Protein AF-A0A3R7YFX9-F1 (afdb_monomer_lite)

Structure (mmCIF, N/CA/C/O backbone):
data_AF-A0A3R7YFX9-F1
#
_entry.id   AF-A0A3R7YFX9-F1
#
loop_
_atom_site.group_PDB
_atom_site.id
_atom_site.type_symbol
_atom_site.label_atom_id
_atom_site.label_alt_id
_atom_site.label_comp_id
_atom_site.label_asym_id
_atom_site.label_entity_id
_atom_site.label_seq_id
_atom_site.pdbx_PDB_ins_code
_atom_site.Cartn_x
_atom_site.Cartn_y
_atom_site.Cartn_z
_atom_site.occupancy
_atom_site.B_iso_or_equiv
_atom_site.auth_seq_id
_atom_site.auth_comp_id
_atom_site.auth_asym_id
_atom_site.auth_atom_id
_atom_site.pdbx_PDB_model_num
ATOM 1 N N . MET A 1 1 ? -36.848 30.384 18.014 1.00 46.00 1 MET A N 1
ATOM 2 C CA . MET A 1 1 ? -35.372 30.469 18.011 1.00 46.00 1 MET A CA 1
ATOM 3 C C . MET A 1 1 ? -34.857 29.432 17.029 1.00 46.00 1 MET A C 1
ATOM 5 O O . MET A 1 1 ? -35.110 28.257 17.246 1.00 46.00 1 MET A O 1
ATOM 9 N N . ALA A 1 2 ? -34.251 29.853 15.917 1.00 60.69 2 ALA A N 1
ATOM 10 C CA . ALA A 1 2 ? -33.688 28.927 14.937 1.00 60.69 2 ALA A CA 1
ATOM 11 C C . ALA A 1 2 ? -32.386 28.338 15.499 1.00 60.69 2 ALA A C 1
ATOM 13 O O . ALA A 1 2 ? -31.461 29.076 15.832 1.00 60.69 2 ALA A O 1
ATOM 14 N N . THR A 1 3 ? -32.339 27.020 15.660 1.00 66.81 3 THR A N 1
ATOM 15 C CA . THR A 1 3 ? -31.138 26.291 16.068 1.00 66.81 3 THR A CA 1
ATOM 16 C C . THR A 1 3 ? -30.114 26.370 14.943 1.00 66.81 3 THR A C 1
ATOM 18 O O . THR A 1 3 ? -30.327 25.809 13.871 1.00 66.81 3 THR A O 1
ATOM 21 N N . TYR A 1 4 ? -29.017 27.085 15.175 1.00 72.19 4 TYR A N 1
ATOM 22 C CA . TYR A 1 4 ? -27.877 27.109 14.269 1.00 72.19 4 TYR A CA 1
ATOM 23 C C . TYR A 1 4 ? -27.213 25.723 14.280 1.00 72.19 4 TYR A C 1
ATOM 25 O O . TYR A 1 4 ? -26.531 25.355 15.236 1.00 72.19 4 TYR A O 1
ATOM 33 N N . VAL A 1 5 ? -27.481 24.921 13.248 1.00 74.69 5 VAL A N 1
ATOM 34 C CA . VAL A 1 5 ? -26.836 23.620 13.051 1.00 74.69 5 VAL A CA 1
ATOM 35 C C . VAL A 1 5 ? -25.497 23.888 12.376 1.00 74.69 5 VAL A C 1
ATOM 37 O O . VAL A 1 5 ? -25.450 24.198 11.190 1.00 74.69 5 VAL A O 1
ATOM 40 N N . MET A 1 6 ? -24.409 23.808 13.145 1.00 73.88 6 MET A N 1
ATOM 41 C CA . MET A 1 6 ? -23.054 23.763 12.592 1.00 73.88 6 MET A CA 1
ATOM 42 C C . MET A 1 6 ? -22.954 22.529 11.689 1.00 73.88 6 MET A C 1
ATOM 44 O O . MET A 1 6 ? -22.973 21.398 12.183 1.00 73.88 6 MET A O 1
ATOM 48 N N . GLU A 1 7 ? -22.865 22.732 10.376 1.00 77.38 7 GLU A N 1
ATOM 49 C CA . GLU A 1 7 ? -22.558 21.650 9.446 1.00 77.38 7 GLU A CA 1
ATOM 50 C C . GLU A 1 7 ? -21.164 21.106 9.782 1.00 77.38 7 GLU A C 1
ATOM 52 O O . GLU A 1 7 ? -20.199 21.859 9.944 1.00 77.38 7 GLU A O 1
ATOM 57 N N . ARG A 1 8 ? -21.065 19.787 9.983 1.00 75.00 8 ARG A N 1
ATOM 58 C CA . ARG A 1 8 ? -19.794 19.157 10.343 1.00 75.00 8 ARG A CA 1
ATOM 59 C C . ARG A 1 8 ? -18.837 19.346 9.160 1.00 75.00 8 ARG A C 1
ATOM 61 O O . ARG A 1 8 ? -19.227 18.997 8.048 1.00 75.00 8 ARG A O 1
ATOM 68 N N . PRO A 1 9 ? -17.611 19.859 9.363 1.00 74.12 9 PRO A N 1
ATOM 69 C CA . PRO A 1 9 ? -16.687 20.063 8.259 1.00 74.12 9 PRO A CA 1
ATOM 70 C C . PRO A 1 9 ? -16.453 18.739 7.527 1.00 74.12 9 PRO A C 1
ATOM 72 O O . PRO A 1 9 ? -16.118 17.726 8.148 1.00 74.12 9 PRO A O 1
ATOM 75 N N . LEU A 1 10 ? -16.657 18.755 6.209 1.00 70.31 10 LEU A N 1
ATOM 76 C CA . LEU A 1 10 ? -16.324 17.648 5.321 1.00 70.31 10 LEU A CA 1
ATOM 77 C C . LEU A 1 10 ? -14.804 17.487 5.331 1.00 70.31 10 LEU A C 1
ATOM 79 O O . LEU A 1 10 ? -14.082 18.250 4.694 1.00 70.31 10 LEU A O 1
ATOM 83 N N . ILE A 1 11 ? -14.313 16.514 6.097 1.00 66.19 11 ILE A N 1
ATOM 84 C CA . ILE A 1 11 ? -12.906 16.126 6.037 1.00 66.19 11 ILE A CA 1
ATOM 85 C C . ILE A 1 11 ? -12.732 15.370 4.717 1.00 66.19 11 ILE A C 1
ATOM 87 O O . ILE A 1 11 ? -13.381 14.333 4.550 1.00 66.19 11 ILE A O 1
ATOM 91 N N . PRO A 1 12 ? -11.909 15.867 3.775 1.00 63.56 12 PRO A N 1
ATOM 92 C CA . PRO A 1 12 ? -11.678 15.164 2.527 1.00 63.56 12 PRO A CA 1
ATOM 93 C C . PRO A 1 12 ? -11.120 13.777 2.830 1.00 63.56 12 PRO A C 1
ATOM 95 O O . PRO A 1 12 ? -10.202 13.611 3.637 1.00 63.56 12 PRO A O 1
ATOM 98 N N . GLU A 1 13 ? -11.696 12.775 2.179 1.00 71.44 13 GLU A N 1
ATOM 99 C CA . GLU A 1 13 ? -11.283 11.384 2.291 1.00 71.44 13 GLU A CA 1
ATOM 100 C C . GLU A 1 13 ? -9.995 11.172 1.483 1.00 71.44 13 GLU A C 1
ATOM 102 O O . GLU A 1 13 ? -9.987 10.565 0.415 1.00 71.44 13 GLU A O 1
ATOM 107 N N . ILE A 1 14 ? -8.890 11.736 1.977 1.00 70.31 14 ILE A N 1
ATOM 108 C CA . ILE A 1 14 ? -7.565 11.533 1.395 1.00 70.31 14 ILE A CA 1
ATOM 109 C C . ILE A 1 14 ? -7.137 10.115 1.759 1.00 70.31 14 ILE A C 1
ATOM 111 O O . ILE A 1 14 ? -6.743 9.845 2.893 1.00 70.31 14 ILE A O 1
ATOM 115 N N . ARG A 1 15 ? -7.260 9.207 0.794 1.00 72.62 15 ARG A N 1
ATOM 116 C CA . ARG A 1 15 ? -6.824 7.815 0.908 1.00 72.62 15 ARG A CA 1
ATOM 117 C C . ARG A 1 15 ? -5.678 7.560 -0.044 1.00 72.62 15 ARG A C 1
ATOM 119 O O . ARG A 1 15 ? -5.679 8.052 -1.173 1.00 72.62 15 ARG A O 1
ATOM 126 N N . PHE A 1 16 ? -4.723 6.753 0.393 1.00 78.69 16 PHE A N 1
ATOM 127 C CA . PHE A 1 16 ? -3.736 6.218 -0.526 1.00 78.69 16 PHE A CA 1
ATOM 128 C C . PHE A 1 16 ? -4.411 5.226 -1.487 1.00 78.69 16 PHE A C 1
ATOM 130 O O . PHE A 1 16 ? -5.078 4.288 -1.048 1.00 78.69 16 PHE A O 1
ATOM 137 N N . SER A 1 17 ? -4.230 5.416 -2.796 1.00 82.88 17 SER A N 1
ATOM 138 C CA . SER A 1 17 ? -4.795 4.537 -3.823 1.00 82.88 17 SER A CA 1
ATOM 139 C C . SER A 1 17 ? -3.702 3.965 -4.719 1.00 82.88 17 SER A C 1
ATOM 141 O O . SER A 1 17 ? -3.081 4.693 -5.498 1.00 82.88 17 SER A O 1
ATOM 143 N N . LEU A 1 18 ? -3.512 2.643 -4.656 1.00 85.50 18 LEU A N 1
ATOM 144 C CA . LEU A 1 18 ? -2.606 1.92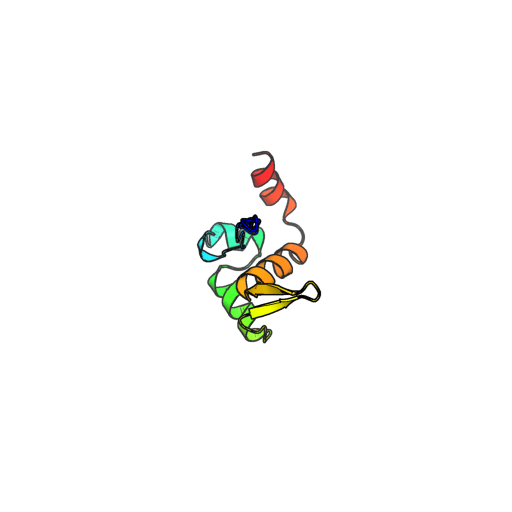4 -5.558 1.00 85.50 18 LEU A CA 1
ATOM 145 C C . LEU A 1 18 ? -3.009 2.078 -7.031 1.00 85.50 18 LEU A C 1
ATOM 147 O O . LEU A 1 18 ? -2.140 2.104 -7.890 1.00 85.50 18 LEU A O 1
ATOM 151 N N . GLU A 1 19 ? -4.302 2.250 -7.318 1.00 84.81 19 GLU A N 1
ATOM 152 C CA . GLU A 1 19 ? -4.839 2.429 -8.679 1.00 84.81 19 GLU A CA 1
ATOM 153 C C . GLU A 1 19 ? -4.306 3.701 -9.363 1.00 84.81 19 GLU A C 1
ATOM 155 O O . GLU A 1 19 ? -4.320 3.812 -10.583 1.00 84.81 19 GLU A O 1
ATOM 160 N N . THR A 1 20 ? -3.832 4.674 -8.581 1.00 87.25 20 THR A N 1
ATOM 161 C CA . THR A 1 20 ? -3.250 5.923 -9.106 1.00 87.25 20 THR A CA 1
ATOM 162 C C . THR A 1 20 ? -1.741 5.827 -9.352 1.00 87.25 20 THR A C 1
ATOM 164 O O . THR A 1 20 ? -1.121 6.793 -9.791 1.00 87.25 20 THR A O 1
ATOM 167 N N . THR A 1 21 ? -1.138 4.671 -9.063 1.00 87.75 21 THR A N 1
ATOM 168 C CA . THR A 1 21 ? 0.300 4.404 -9.197 1.00 87.75 21 THR A CA 1
ATOM 169 C C . THR A 1 21 ? 0.561 3.546 -10.439 1.00 87.75 21 THR A C 1
ATOM 171 O O . THR A 1 21 ? -0.303 2.790 -10.867 1.00 87.75 21 THR A O 1
ATOM 174 N N . THR A 1 22 ? 1.753 3.651 -11.034 1.00 93.06 22 THR A N 1
ATOM 175 C CA . THR A 1 22 ? 2.192 2.744 -12.113 1.00 93.06 22 THR A CA 1
ATOM 176 C C . THR A 1 22 ? 3.007 1.583 -11.549 1.00 93.06 22 THR A C 1
ATOM 178 O O . THR A 1 22 ? 3.664 1.746 -10.521 1.00 93.06 22 THR A O 1
ATOM 181 N N . ASP A 1 23 ? 3.052 0.440 -12.238 1.00 93.94 23 ASP A N 1
ATOM 182 C CA . ASP A 1 23 ? 3.879 -0.694 -11.797 1.00 93.94 23 ASP A CA 1
ATOM 183 C C . ASP A 1 23 ? 5.362 -0.323 -11.666 1.00 93.94 23 ASP A C 1
ATOM 185 O O . ASP A 1 23 ? 6.022 -0.738 -10.717 1.00 93.94 23 ASP A O 1
ATOM 189 N N . VAL A 1 24 ? 5.883 0.527 -12.558 1.00 92.19 24 VAL A N 1
ATOM 190 C CA . VAL A 1 24 ? 7.271 1.013 -12.488 1.00 92.19 24 VAL A CA 1
ATOM 191 C C . VAL A 1 24 ? 7.515 1.769 -11.182 1.00 92.19 24 VAL A C 1
ATOM 193 O O . VAL A 1 24 ? 8.503 1.522 -10.492 1.00 92.19 24 VAL A O 1
ATOM 196 N N . THR A 1 25 ? 6.602 2.670 -10.815 1.00 89.62 25 THR A N 1
ATOM 197 C CA . THR A 1 25 ? 6.675 3.405 -9.547 1.00 89.62 25 THR A CA 1
ATOM 198 C C . THR A 1 25 ? 6.526 2.463 -8.355 1.00 89.62 25 THR A C 1
ATOM 200 O O . THR A 1 25 ? 7.302 2.564 -7.411 1.00 89.62 25 THR A O 1
ATOM 203 N N . ALA A 1 26 ? 5.591 1.512 -8.409 1.00 91.38 26 ALA A N 1
ATOM 204 C CA . ALA A 1 26 ? 5.368 0.549 -7.334 1.00 91.38 26 ALA A CA 1
ATOM 205 C C . ALA A 1 26 ? 6.607 -0.323 -7.078 1.00 91.38 26 ALA A C 1
ATOM 207 O O . ALA A 1 26 ? 6.999 -0.519 -5.930 1.00 91.38 26 ALA A O 1
ATOM 208 N N . ILE A 1 27 ? 7.298 -0.767 -8.131 1.00 91.94 27 ILE A N 1
ATOM 209 C CA . ILE A 1 27 ? 8.546 -1.528 -8.005 1.00 91.94 27 ILE A CA 1
ATOM 210 C C . ILE A 1 27 ? 9.643 -0.683 -7.348 1.00 91.94 27 ILE A C 1
ATOM 212 O O . ILE A 1 27 ? 10.397 -1.190 -6.513 1.00 91.94 27 ILE A O 1
ATOM 216 N N . LEU A 1 28 ? 9.746 0.600 -7.701 1.00 88.81 28 LEU A N 1
ATOM 217 C CA . LEU A 1 28 ? 10.740 1.495 -7.109 1.00 88.81 28 LEU A CA 1
ATOM 218 C C . LEU A 1 28 ? 10.434 1.795 -5.636 1.00 88.81 28 LEU A C 1
ATOM 220 O O . LEU A 1 28 ? 11.345 1.715 -4.814 1.00 88.81 28 LEU A O 1
ATOM 224 N N . ASP A 1 29 ? 9.174 2.080 -5.306 1.00 87.19 29 ASP A N 1
ATOM 225 C CA . ASP A 1 29 ? 8.738 2.454 -3.956 1.00 87.19 29 ASP A CA 1
ATOM 226 C C . ASP A 1 29 ? 8.627 1.239 -3.010 1.00 87.19 29 ASP A C 1
ATOM 228 O O . ASP A 1 29 ? 8.959 1.340 -1.827 1.00 87.19 29 ASP A O 1
ATOM 232 N N . TYR A 1 30 ? 8.199 0.078 -3.517 1.00 89.81 30 TYR A N 1
ATOM 233 C CA . TYR A 1 30 ? 7.787 -1.077 -2.706 1.00 89.81 30 TYR A CA 1
ATOM 234 C C . TYR A 1 30 ? 8.511 -2.390 -3.025 1.00 89.81 30 TYR A C 1
ATOM 236 O O . TYR A 1 30 ? 8.355 -3.343 -2.267 1.00 89.81 30 TYR A O 1
ATOM 244 N N . ARG A 1 31 ? 9.308 -2.461 -4.104 1.00 90.75 31 ARG A N 1
ATOM 245 C CA . ARG A 1 31 ? 9.944 -3.693 -4.640 1.00 90.75 31 ARG A CA 1
ATOM 246 C C . ARG A 1 31 ? 8.978 -4.740 -5.201 1.00 90.75 31 ARG A C 1
ATOM 248 O O . ARG A 1 31 ? 9.422 -5.808 -5.611 1.00 90.75 31 ARG A O 1
ATOM 255 N N . PHE A 1 32 ? 7.695 -4.412 -5.268 1.00 93.00 32 PHE A N 1
ATOM 256 C CA . PHE A 1 32 ? 6.640 -5.237 -5.842 1.00 93.00 32 PHE A CA 1
ATOM 257 C C . PHE A 1 32 ? 5.828 -4.392 -6.823 1.00 93.00 32 PHE A C 1
ATOM 259 O O . PHE A 1 32 ? 5.654 -3.192 -6.614 1.00 93.00 32 PHE A O 1
ATOM 266 N N . ASP A 1 33 ? 5.331 -5.020 -7.879 1.00 95.19 33 ASP A N 1
ATOM 267 C CA . ASP A 1 33 ? 4.313 -4.442 -8.752 1.00 95.19 33 ASP A CA 1
ATOM 268 C C . ASP A 1 33 ? 2.949 -4.381 -8.039 1.00 95.19 33 ASP A C 1
ATOM 270 O O . ASP A 1 33 ? 2.764 -4.924 -6.943 1.00 95.19 33 ASP A O 1
ATOM 274 N N . ILE A 1 34 ? 1.964 -3.710 -8.639 1.00 94.56 34 ILE A N 1
ATOM 275 C CA . ILE A 1 34 ? 0.657 -3.504 -7.995 1.00 94.56 34 ILE A CA 1
ATOM 276 C C . ILE A 1 34 ? -0.036 -4.847 -7.727 1.00 94.56 34 ILE A C 1
ATOM 278 O O . ILE A 1 34 ? -0.625 -5.049 -6.658 1.00 94.56 34 ILE A O 1
ATOM 282 N N . ALA A 1 35 ? 0.057 -5.782 -8.677 1.00 95.69 35 ALA A N 1
ATOM 283 C CA . ALA A 1 35 ? -0.495 -7.125 -8.537 1.00 95.69 35 ALA A CA 1
ATOM 284 C C . ALA A 1 35 ? 0.163 -7.891 -7.377 1.00 95.69 35 ALA A C 1
ATOM 286 O O . ALA A 1 35 ? -0.545 -8.452 -6.534 1.00 95.69 35 ALA A O 1
ATOM 287 N N . GLY A 1 36 ? 1.495 -7.846 -7.275 1.00 95.62 36 GLY A N 1
ATOM 288 C CA . GLY A 1 36 ? 2.255 -8.456 -6.192 1.00 95.62 36 GLY A CA 1
ATOM 289 C C . GLY A 1 36 ? 1.899 -7.886 -4.821 1.00 95.62 36 GLY A C 1
ATOM 290 O O . GLY A 1 36 ? 1.714 -8.652 -3.876 1.00 95.62 36 GLY A O 1
ATOM 291 N N . ILE A 1 37 ? 1.705 -6.567 -4.701 1.00 94.94 37 ILE A N 1
ATOM 292 C CA . ILE A 1 37 ? 1.278 -5.928 -3.441 1.00 94.94 37 ILE A CA 1
ATOM 293 C C . ILE A 1 37 ? -0.102 -6.442 -3.003 1.00 94.94 37 ILE A C 1
ATOM 295 O O . ILE A 1 37 ? -0.282 -6.832 -1.843 1.00 94.94 37 ILE A O 1
ATOM 299 N N . LYS A 1 38 ? -1.073 -6.485 -3.926 1.00 94.81 38 LYS A N 1
ATOM 300 C CA . LYS A 1 38 ? -2.435 -6.978 -3.651 1.00 94.81 38 LYS A CA 1
ATOM 301 C C . LYS A 1 38 ? -2.423 -8.457 -3.247 1.00 94.81 38 LYS A C 1
ATOM 303 O O . LYS A 1 38 ? -3.064 -8.836 -2.261 1.00 94.81 38 LYS A O 1
ATOM 308 N N . GLN A 1 39 ? -1.665 -9.287 -3.967 1.00 96.00 39 GLN A N 1
ATOM 309 C CA . GLN A 1 39 ? -1.522 -10.712 -3.667 1.00 96.00 39 GLN A CA 1
ATOM 310 C C . GLN A 1 39 ? -0.848 -10.940 -2.311 1.00 96.00 39 GLN A C 1
ATOM 312 O O . GLN A 1 39 ? -1.314 -11.767 -1.527 1.00 96.00 39 GLN A O 1
ATOM 317 N N . LEU A 1 40 ? 0.203 -10.181 -1.995 1.00 95.38 40 LEU A N 1
ATOM 318 C CA . LEU A 1 40 ? 0.907 -10.284 -0.721 1.00 95.38 40 LEU A CA 1
ATOM 319 C C . LEU A 1 40 ? -0.021 -9.967 0.457 1.00 95.38 40 LEU A C 1
ATOM 321 O O . LEU A 1 40 ? -0.053 -10.715 1.432 1.00 95.38 40 LEU A O 1
ATOM 325 N N . GLY A 1 41 ? -0.837 -8.914 0.346 1.00 94.88 41 GLY A N 1
ATOM 326 C CA . GLY A 1 41 ? -1.835 -8.590 1.365 1.00 94.88 41 GLY A CA 1
ATOM 327 C C . GLY A 1 41 ? -2.859 -9.710 1.581 1.00 94.88 41 GLY A C 1
ATOM 328 O O . GLY A 1 41 ? -3.272 -9.957 2.714 1.00 94.88 41 GLY A O 1
ATOM 329 N N . PHE A 1 42 ? -3.252 -10.410 0.514 1.00 95.44 42 PHE A N 1
ATOM 330 C CA . PHE A 1 42 ? -4.144 -11.566 0.608 1.00 95.44 42 PHE A CA 1
ATOM 331 C C . PHE A 1 42 ? -3.473 -12.761 1.300 1.00 9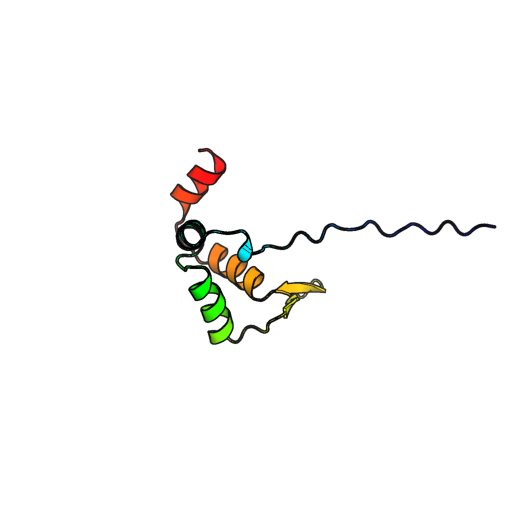5.44 42 PHE A C 1
ATOM 333 O O . PHE A 1 42 ? -4.051 -13.331 2.223 1.00 95.44 42 PHE A O 1
ATOM 340 N N . VAL A 1 43 ? -2.244 -13.110 0.905 1.00 96.50 43 VAL A N 1
ATOM 341 C CA . VAL A 1 43 ? -1.492 -14.253 1.460 1.00 96.50 43 VAL A CA 1
ATOM 342 C C . VAL A 1 43 ? -1.140 -14.049 2.936 1.00 96.50 43 VAL A C 1
ATOM 344 O O . VAL A 1 43 ? -1.192 -14.996 3.714 1.00 96.50 43 VAL A O 1
ATOM 347 N N . LEU A 1 44 ? -0.848 -12.813 3.348 1.00 94.81 44 LEU A N 1
ATOM 348 C CA . LEU A 1 44 ? -0.617 -12.462 4.754 1.00 94.81 44 LEU A CA 1
ATOM 349 C C . LEU A 1 44 ? -1.901 -12.459 5.603 1.00 94.81 44 LEU A C 1
ATOM 351 O O . LEU A 1 44 ? -1.838 -12.235 6.809 1.00 94.81 44 LEU A O 1
ATOM 355 N N . GLY A 1 45 ? -3.068 -12.694 4.995 1.00 94.56 45 GLY A N 1
ATOM 356 C CA . GLY A 1 45 ? -4.340 -12.787 5.705 1.00 94.56 45 GLY A CA 1
ATOM 357 C C . GLY A 1 45 ? -4.898 -11.441 6.168 1.00 94.56 45 GLY A C 1
ATOM 358 O O . GLY A 1 45 ? -5.757 -11.413 7.050 1.00 94.56 45 GLY A O 1
ATOM 359 N N . PHE A 1 46 ? -4.455 -10.316 5.592 1.00 93.81 46 PHE A N 1
ATOM 360 C CA . PHE A 1 46 ? -5.040 -9.022 5.937 1.00 93.81 46 PHE A CA 1
ATOM 361 C C . PHE A 1 46 ? -6.520 -8.980 5.525 1.00 93.81 46 PHE A C 1
ATOM 363 O O . PHE A 1 46 ? -6.861 -9.344 4.392 1.00 93.81 46 PHE A O 1
ATOM 370 N N . PRO A 1 47 ? -7.429 -8.483 6.379 1.00 94.25 47 PRO A N 1
ATOM 371 C CA . PRO A 1 47 ? -8.813 -8.268 5.977 1.00 94.25 47 PRO A CA 1
ATOM 372 C C . PRO A 1 47 ? -8.892 -7.158 4.919 1.00 94.25 47 PRO A C 1
ATOM 374 O O . PRO A 1 47 ? -7.994 -6.327 4.802 1.00 94.25 47 PRO A O 1
ATOM 377 N N . ALA A 1 48 ? -9.971 -7.134 4.131 1.00 92.06 48 ALA A N 1
ATOM 378 C CA . ALA A 1 48 ? -10.156 -6.127 3.078 1.00 92.06 48 ALA A CA 1
ATOM 379 C C . ALA A 1 48 ? -10.220 -4.689 3.632 1.00 92.06 48 ALA A C 1
ATOM 381 O O . ALA A 1 48 ? -9.841 -3.730 2.957 1.00 92.06 48 ALA A O 1
ATOM 382 N N . VAL A 1 49 ? -10.697 -4.555 4.872 1.00 92.62 49 VAL A N 1
ATOM 383 C CA . VAL A 1 49 ? -10.783 -3.303 5.622 1.00 92.62 49 VAL A CA 1
ATOM 384 C C . VAL A 1 49 ? -10.216 -3.539 7.014 1.00 92.62 49 VAL A C 1
ATOM 386 O O . VAL A 1 49 ? -10.585 -4.502 7.685 1.00 92.62 49 VAL A O 1
ATOM 389 N N . ILE A 1 50 ? -9.347 -2.635 7.448 1.00 91.56 50 ILE A N 1
ATOM 390 C CA . ILE A 1 50 ? -8.682 -2.652 8.747 1.00 91.56 50 ILE A CA 1
ATOM 391 C C . ILE A 1 50 ? -9.146 -1.419 9.516 1.00 91.56 50 ILE A C 1
ATOM 393 O O . ILE A 1 50 ? -9.156 -0.308 8.987 1.00 91.56 50 ILE A O 1
ATOM 397 N N . ILE A 1 51 ? -9.564 -1.618 10.763 1.00 92.19 51 ILE A N 1
ATOM 398 C CA . ILE A 1 51 ? -9.912 -0.527 11.673 1.00 92.19 51 ILE A CA 1
ATOM 399 C C . ILE A 1 51 ? -8.749 -0.369 12.643 1.00 92.19 51 ILE A C 1
ATOM 401 O O . ILE A 1 51 ? -8.448 -1.277 13.414 1.00 92.19 51 ILE A O 1
ATOM 405 N N . THR A 1 52 ? -8.072 0.773 12.579 1.00 88.94 52 THR A N 1
ATOM 406 C CA . THR A 1 52 ? -6.952 1.0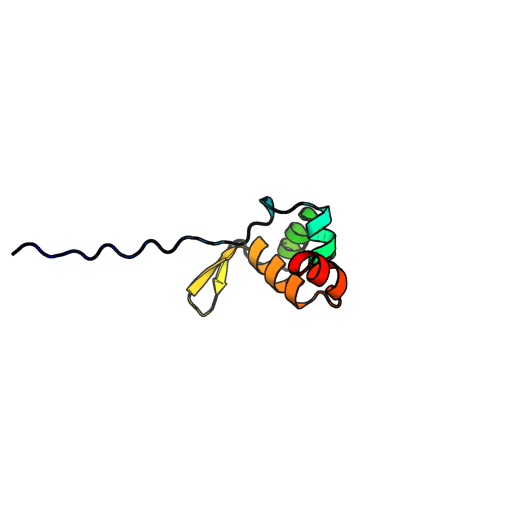68 13.477 1.00 88.94 52 THR A CA 1
ATOM 407 C C . THR A 1 52 ? -7.446 1.381 14.891 1.00 88.94 52 THR A C 1
ATOM 409 O O . THR A 1 52 ? -8.623 1.671 15.111 1.00 88.94 52 THR A O 1
ATOM 412 N N . GLN A 1 53 ? -6.533 1.391 15.866 1.00 92.25 53 GLN A N 1
ATOM 413 C CA . GLN A 1 53 ? -6.844 1.770 17.253 1.00 92.25 53 GLN A CA 1
ATOM 414 C C . GLN A 1 53 ? -7.443 3.183 17.360 1.00 92.25 53 GLN A C 1
ATOM 416 O O . GLN A 1 53 ? -8.320 3.428 18.187 1.00 92.25 53 GLN A O 1
ATOM 421 N N . ASN A 1 54 ? -7.060 4.082 16.449 1.00 90.62 54 ASN A N 1
ATOM 422 C CA . ASN A 1 54 ? -7.589 5.445 16.360 1.00 90.62 54 ASN A CA 1
ATOM 423 C C . ASN A 1 54 ? -8.947 5.515 15.637 1.00 90.62 54 ASN A C 1
ATOM 425 O O . ASN A 1 54 ? -9.399 6.599 15.279 1.00 90.62 54 ASN A O 1
ATOM 429 N N . ARG A 1 55 ? -9.601 4.366 15.405 1.00 88.06 55 ARG A N 1
ATOM 430 C CA . ARG A 1 55 ? -10.888 4.228 14.704 1.00 88.06 55 ARG A CA 1
ATOM 431 C C . ARG A 1 55 ? -10.868 4.739 13.261 1.00 88.06 55 ARG A C 1
ATOM 433 O O . ARG A 1 55 ? -11.909 5.091 12.712 1.00 88.06 55 ARG A O 1
ATOM 440 N N . VAL A 1 56 ? -9.697 4.735 12.627 1.00 87.56 56 VAL A N 1
ATOM 441 C CA . VAL A 1 56 ? -9.563 5.040 11.198 1.00 87.56 56 VAL A CA 1
ATOM 442 C C . VAL A 1 56 ? -9.781 3.756 10.406 1.00 87.56 56 VAL A C 1
ATOM 444 O O . VAL A 1 56 ? -9.138 2.743 10.689 1.00 87.56 56 VAL A O 1
ATOM 447 N N . ARG A 1 57 ? -10.684 3.798 9.421 1.00 88.25 57 ARG A N 1
ATOM 448 C CA . ARG A 1 57 ? -10.846 2.728 8.427 1.00 88.25 57 ARG A CA 1
ATOM 449 C C . ARG A 1 57 ? -9.807 2.898 7.331 1.00 88.25 57 ARG A C 1
ATOM 451 O O . ARG A 1 57 ? -9.745 3.954 6.714 1.00 88.25 57 ARG A O 1
ATOM 458 N N . VAL A 1 58 ? -9.059 1.834 7.080 1.00 90.19 58 VAL A N 1
ATOM 459 C CA . VAL A 1 58 ? -7.997 1.769 6.076 1.00 90.19 58 VAL A CA 1
ATOM 460 C C . VAL A 1 58 ? -8.237 0.538 5.208 1.00 90.19 58 VAL A C 1
ATOM 462 O O . VAL A 1 58 ? -8.651 -0.510 5.713 1.00 90.19 58 VAL A O 1
ATOM 465 N N . HIS A 1 59 ? -8.016 0.647 3.901 1.00 91.44 59 HIS A N 1
ATOM 466 C CA . HIS A 1 59 ? -8.088 -0.517 3.018 1.00 91.44 59 HIS A CA 1
ATOM 467 C C . HIS A 1 59 ? -6.832 -1.384 3.137 1.00 91.44 59 HIS A C 1
ATOM 469 O O . HIS A 1 59 ? -5.761 -0.913 3.531 1.00 91.44 59 HIS A O 1
ATOM 475 N N . ARG A 1 60 ? -6.960 -2.664 2.772 1.00 92.25 60 ARG A N 1
ATOM 476 C CA . ARG A 1 60 ? -5.821 -3.591 2.699 1.00 92.25 60 ARG A CA 1
ATOM 477 C C . ARG A 1 60 ? -4.667 -3.002 1.889 1.00 92.25 60 ARG A C 1
ATOM 479 O O . ARG A 1 60 ? -3.541 -2.991 2.366 1.00 92.25 60 ARG A O 1
ATOM 486 N N . ASP A 1 61 ? -4.975 -2.491 0.705 1.00 91.88 61 ASP A N 1
ATOM 487 C CA . ASP A 1 61 ? -4.016 -1.951 -0.259 1.00 91.88 61 ASP A CA 1
ATOM 488 C C . ASP A 1 61 ? -3.189 -0.809 0.344 1.00 91.88 61 ASP A C 1
ATOM 490 O O . ASP A 1 61 ? -1.963 -0.859 0.356 1.00 91.88 61 ASP A O 1
ATOM 494 N N . GLU A 1 62 ? -3.861 0.164 0.957 1.00 90.75 62 GLU A N 1
ATOM 495 C CA . GLU A 1 62 ? -3.227 1.275 1.670 1.00 90.75 62 GLU A CA 1
ATOM 496 C C . GLU A 1 62 ? -2.376 0.793 2.851 1.00 90.75 62 GLU A C 1
ATOM 498 O O . GLU A 1 62 ? -1.255 1.260 3.055 1.00 90.75 62 GLU A O 1
ATOM 503 N N . THR A 1 63 ? -2.867 -0.195 3.600 1.00 92.38 63 THR A N 1
ATOM 504 C CA . THR A 1 63 ? -2.106 -0.784 4.708 1.00 92.38 63 THR A CA 1
ATOM 505 C C . THR A 1 63 ? -0.830 -1.456 4.211 1.00 92.38 63 THR A C 1
ATOM 507 O O . 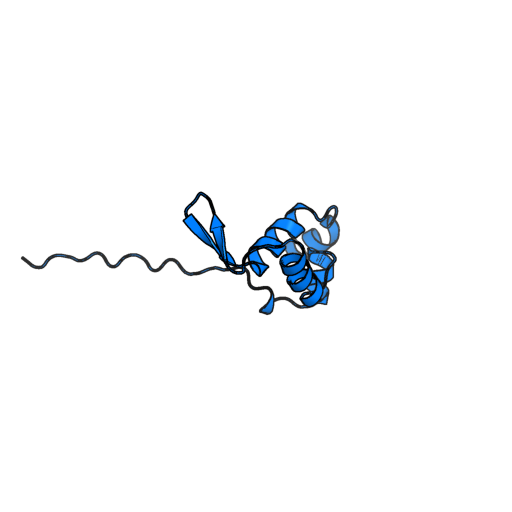THR A 1 63 ? 0.229 -1.274 4.811 1.00 92.38 63 THR A O 1
ATOM 510 N N . MET A 1 64 ? -0.907 -2.192 3.101 1.00 93.69 64 MET A N 1
ATOM 511 C CA . MET A 1 64 ? 0.251 -2.831 2.483 1.00 93.69 64 MET A CA 1
ATOM 512 C C . MET A 1 64 ? 1.259 -1.799 1.986 1.00 93.69 64 MET A C 1
ATOM 514 O O . MET A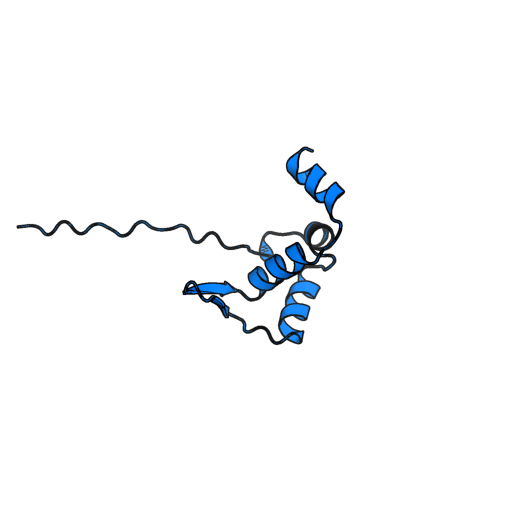 1 64 ? 2.445 -1.951 2.255 1.00 93.69 64 MET A O 1
ATOM 518 N N . SER A 1 65 ? 0.813 -0.723 1.341 1.00 90.31 65 SER A N 1
ATOM 519 C CA . SER A 1 65 ? 1.699 0.355 0.891 1.00 90.31 65 SER A CA 1
ATOM 520 C C . SER A 1 65 ? 2.411 1.052 2.050 1.00 90.31 65 SER A C 1
ATOM 522 O O . SER A 1 65 ? 3.612 1.307 1.970 1.00 90.31 65 SER A O 1
ATOM 524 N N . VAL A 1 66 ? 1.713 1.310 3.161 1.00 90.06 66 VAL A N 1
ATOM 525 C CA . VAL A 1 66 ? 2.329 1.879 4.370 1.00 90.06 66 VAL A CA 1
ATOM 526 C C . VAL A 1 66 ? 3.320 0.898 4.998 1.00 90.06 66 VAL A C 1
ATOM 528 O O . VAL A 1 66 ? 4.411 1.302 5.397 1.00 90.06 66 VAL A O 1
ATOM 531 N N . LEU A 1 67 ? 2.965 -0.385 5.092 1.00 91.69 67 LEU A N 1
ATOM 532 C CA . LEU A 1 67 ? 3.832 -1.418 5.656 1.00 91.69 67 LEU A CA 1
ATOM 533 C C . LEU A 1 67 ? 5.107 -1.580 4.821 1.00 91.69 67 LEU A C 1
ATOM 535 O O . LEU A 1 67 ? 6.208 -1.475 5.356 1.00 91.69 67 LEU A O 1
ATOM 539 N N . LEU A 1 68 ? 4.961 -1.785 3.512 1.00 91.62 68 LEU A N 1
ATOM 540 C CA . LEU A 1 68 ? 6.077 -1.950 2.585 1.00 91.62 68 LEU A CA 1
ATOM 541 C C . LEU A 1 68 ? 6.942 -0.692 2.549 1.00 91.62 68 LEU A C 1
ATOM 543 O O . LEU A 1 68 ? 8.152 -0.802 2.702 1.00 91.62 68 LEU A O 1
ATOM 547 N N . GLY A 1 69 ? 6.349 0.503 2.485 1.00 88.31 69 GLY A N 1
ATOM 548 C CA . GLY A 1 69 ? 7.101 1.761 2.524 1.00 88.31 69 GLY A CA 1
ATOM 549 C C . GLY A 1 69 ? 7.964 1.936 3.782 1.00 88.31 69 GLY A C 1
ATOM 550 O O . GLY A 1 69 ? 8.976 2.629 3.740 1.00 88.31 69 GLY A O 1
ATOM 551 N N . ARG A 1 70 ? 7.610 1.284 4.899 1.00 86.88 70 ARG A N 1
ATOM 552 C CA . ARG A 1 70 ? 8.422 1.273 6.131 1.00 86.88 70 ARG A CA 1
ATOM 553 C C . ARG A 1 70 ? 9.483 0.176 6.152 1.00 86.88 70 ARG A C 1
ATOM 555 O O . ARG A 1 70 ? 10.463 0.312 6.879 1.00 86.88 70 ARG A O 1
ATOM 562 N N . LEU A 1 71 ? 9.276 -0.904 5.403 1.00 88.12 71 LEU A N 1
ATOM 563 C CA . LEU A 1 71 ? 10.176 -2.056 5.345 1.00 88.12 71 LEU A CA 1
ATOM 564 C C . LEU A 1 71 ? 11.205 -1.954 4.217 1.00 88.12 71 LEU A C 1
ATOM 566 O O . LEU A 1 71 ? 12.269 -2.565 4.318 1.00 88.12 71 LEU A O 1
ATOM 570 N N . VAL A 1 72 ? 10.926 -1.201 3.148 1.00 82.50 72 VAL A N 1
ATOM 571 C CA . VAL A 1 72 ? 11.880 -1.041 2.049 1.00 82.50 72 VAL A CA 1
ATOM 572 C C . VAL A 1 72 ? 13.078 -0.228 2.532 1.00 82.50 72 VAL A C 1
ATOM 574 O O . VAL A 1 72 ? 13.015 0.981 2.747 1.00 82.50 72 VAL A O 1
ATOM 577 N N . PHE A 1 73 ? 14.216 -0.908 2.633 1.00 69.75 73 PHE A N 1
ATOM 578 C CA . PHE A 1 73 ? 15.517 -0.305 2.875 1.00 69.75 73 PHE A CA 1
ATOM 579 C C . PHE A 1 73 ? 16.506 -0.767 1.793 1.00 69.75 73 PHE A C 1
ATOM 581 O O . PHE A 1 73 ? 16.559 -1.965 1.514 1.00 69.75 73 PHE A O 1
ATOM 588 N N . PRO A 1 74 ? 17.338 0.113 1.203 1.00 69.25 74 PRO A N 1
ATOM 589 C CA . PRO A 1 74 ? 17.233 1.570 1.087 1.00 69.25 74 PRO A CA 1
ATOM 590 C C . PRO A 1 74 ? 16.607 2.011 -0.261 1.00 69.25 74 PRO A C 1
ATOM 592 O O . PRO A 1 74 ? 16.937 1.473 -1.318 1.00 69.25 74 PRO A O 1
ATOM 595 N N . VAL A 1 75 ? 15.745 3.039 -0.237 1.00 69.25 75 VAL A N 1
ATOM 596 C CA . VAL A 1 75 ? 15.123 3.684 -1.430 1.00 69.25 75 VAL A CA 1
ATOM 597 C C . VAL A 1 75 ? 15.660 5.096 -1.712 1.00 69.25 75 VAL A C 1
ATOM 599 O O . VAL A 1 75 ? 15.193 5.781 -2.619 1.00 69.25 75 VAL A O 1
ATOM 602 N N . ARG A 1 76 ? 16.680 5.526 -0.950 1.00 65.56 76 ARG A N 1
ATOM 603 C CA . ARG A 1 76 ? 17.148 6.923 -0.846 1.00 65.56 76 ARG A CA 1
ATOM 604 C C . ARG A 1 76 ? 17.293 7.657 -2.177 1.00 65.56 76 ARG A C 1
ATOM 606 O O . ARG A 1 76 ? 16.881 8.805 -2.241 1.00 65.56 76 ARG A O 1
ATOM 613 N N . PHE A 1 77 ? 17.856 7.027 -3.209 1.00 75.19 77 PHE A N 1
ATOM 614 C CA . PHE A 1 77 ? 18.064 7.700 -4.494 1.00 75.19 77 PHE A CA 1
ATOM 615 C C . PHE A 1 77 ? 16.739 8.034 -5.188 1.00 75.19 77 PHE A C 1
ATOM 617 O O . PHE A 1 77 ? 16.503 9.196 -5.494 1.00 75.19 77 PHE A O 1
ATOM 624 N N . HIS A 1 78 ? 15.838 7.058 -5.345 1.00 80.75 78 HIS A N 1
ATOM 625 C CA . HIS A 1 78 ? 14.528 7.294 -5.959 1.00 80.75 78 HIS A CA 1
ATOM 626 C C . HIS A 1 78 ? 13.708 8.320 -5.165 1.00 80.75 78 HIS A C 1
ATOM 628 O O . HIS A 1 78 ? 13.154 9.256 -5.740 1.00 80.75 78 HIS A O 1
ATOM 634 N N . THR A 1 79 ? 13.695 8.199 -3.834 1.00 77.19 79 THR A N 1
ATOM 635 C CA . THR A 1 79 ? 13.003 9.158 -2.963 1.00 77.19 79 THR A CA 1
ATOM 636 C C . THR A 1 79 ? 13.592 10.566 -3.078 1.00 77.19 79 THR A C 1
ATOM 638 O O . THR A 1 79 ? 12.839 11.536 -3.128 1.00 77.19 79 THR A O 1
ATOM 641 N N . MET A 1 80 ? 14.922 10.699 -3.150 1.00 78.56 80 MET A N 1
ATOM 642 C CA . MET A 1 80 ? 15.581 11.993 -3.350 1.00 78.56 80 MET A CA 1
ATOM 643 C C . MET A 1 80 ? 15.241 12.587 -4.714 1.00 78.56 80 MET A C 1
ATOM 645 O O . MET A 1 80 ? 14.887 13.759 -4.765 1.00 78.56 80 MET A O 1
ATOM 649 N N . THR A 1 81 ? 15.260 11.797 -5.791 1.00 81.50 81 THR A N 1
ATOM 650 C CA . THR A 1 81 ? 14.841 12.257 -7.124 1.00 81.50 81 THR A CA 1
ATOM 651 C C . THR A 1 81 ? 13.393 12.741 -7.120 1.00 81.50 81 THR A C 1
ATOM 653 O O . THR A 1 81 ? 13.109 13.788 -7.671 1.00 81.50 81 THR A O 1
ATOM 656 N N . LYS A 1 82 ? 12.475 12.047 -6.443 1.00 80.44 82 LYS A N 1
ATOM 657 C CA . LYS A 1 82 ? 11.069 12.477 -6.340 1.00 80.44 82 LYS A CA 1
ATOM 658 C C . LYS A 1 82 ? 10.882 13.768 -5.526 1.00 80.44 82 LYS A C 1
ATOM 660 O O . LYS A 1 82 ? 9.890 14.462 -5.709 1.00 80.44 82 LYS A O 1
ATOM 665 N N . THR A 1 83 ? 11.795 14.054 -4.595 1.00 81.56 83 THR A N 1
ATOM 666 C CA . THR A 1 83 ? 11.692 15.200 -3.672 1.00 81.56 83 THR A CA 1
ATOM 667 C C . THR A 1 83 ? 12.417 16.443 -4.195 1.00 81.56 83 THR A C 1
ATOM 669 O O . THR A 1 83 ? 11.980 17.557 -3.926 1.00 81.56 83 THR A O 1
ATOM 672 N N . PHE A 1 84 ? 13.533 16.258 -4.906 1.00 83.69 84 PHE A N 1
ATOM 673 C CA . PHE A 1 84 ? 14.460 17.329 -5.294 1.00 83.69 84 PHE A CA 1
ATOM 674 C C . PHE A 1 84 ? 14.800 17.360 -6.790 1.00 83.69 84 PHE A C 1
ATOM 676 O O . PHE A 1 84 ? 15.508 18.273 -7.211 1.00 83.69 84 PHE A O 1
ATOM 683 N N . GLY A 1 85 ? 14.396 16.340 -7.551 1.00 62.06 85 GLY A N 1
ATOM 684 C CA . GLY A 1 85 ? 14.661 16.212 -8.986 1.00 62.06 85 GLY A CA 1
ATOM 685 C C . GLY A 1 85 ? 13.539 16.759 -9.849 1.00 62.06 85 GLY A C 1
ATOM 686 O O . GLY A 1 85 ? 12.390 16.841 -9.361 1.00 62.06 85 GLY A O 1
#

pLDDT: mean 84.72, std 10.55, range [46.0, 96.5]

Sequence (85 aa):
MATYVMERPLIPEIRFSLETTTDVTAILDYRFDIAGIKQLGFVLGFPAVIITQNRVRVHRDETMSVLLGRLVFPVRFHTMTKTFG

Foldseek 3Di:
DDDDDDDDDDDPPDADDLVVDAQVRCCLQQVGGLVRLVVVLVVVPPDQWDQDPVRDIHGSSRVSSVVSNVVDPDSVVVVCVVVPD

Radius of gyration: 17.53 Å; chains: 1; bounding box: 53×45×30 Å

Secondary structure (DSSP, 8-state):
------PPP--------GGGS-HHHHHHHHSS-HHHHHHHHHHTT--SEEE-TT--EEEHHHHHHHHHHHH----HHHHHHHHH-

Organism: Aphanomyces ast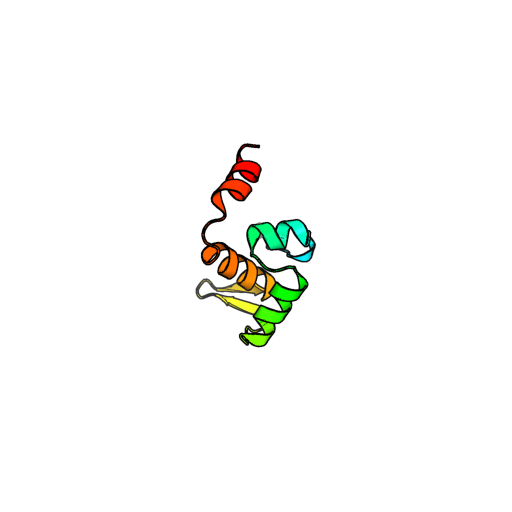aci (NCBI:txid112090)